Protein AF-A0A3N5JDG4-F1 (afdb_monomer_lite)

Foldseek 3Di:
DDDDDDDPPAAD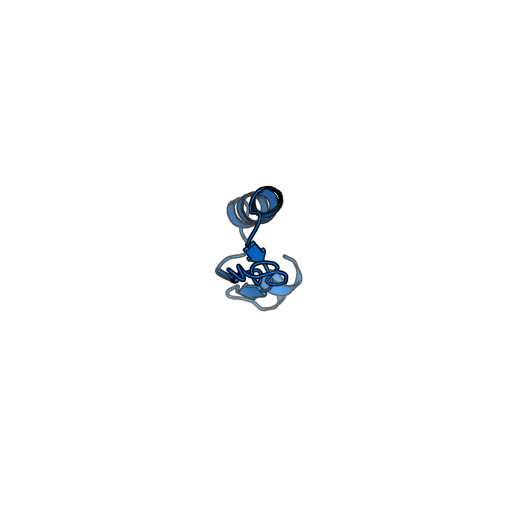EDEEEDLDPVVVVVQVCCVVVSRYHYDAYDYPDVVSRVVD

Radius of gyration: 15.35 Å; chains: 1; bounding box: 41×31×35 Å

pLDDT: mean 89.02, std 16.37, range [42.5, 98.5]

Sequence (52 aa):
MITDMGRNPEKIRWGIISTGRITHRFVQDFAFVPNGVVVAVASRSQEAADAF

Secondary structure (DSSP, 8-state):
----S--PPPPEEEEEE--SHHHHHHHHHGGG-TTEEEEEEE-SSHHHHHT-

Structure (mmCIF, N/CA/C/O backbone):
dat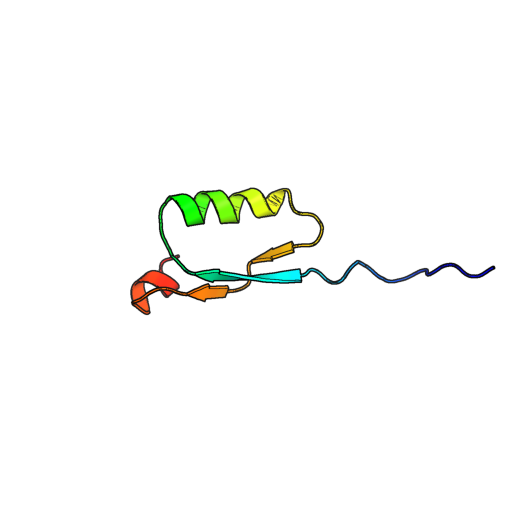a_AF-A0A3N5JDG4-F1
#
_entry.id   AF-A0A3N5JDG4-F1
#
loop_
_atom_site.group_PDB
_atom_site.id
_atom_site.type_symbol
_atom_site.label_atom_id
_atom_site.label_alt_id
_atom_site.label_comp_id
_atom_site.label_asym_id
_atom_site.label_entity_id
_atom_site.label_seq_id
_atom_site.pdbx_PDB_ins_code
_atom_site.Cartn_x
_atom_site.Cartn_y
_atom_site.Cartn_z
_atom_site.occupancy
_atom_site.B_iso_or_equiv
_atom_site.auth_seq_id
_atom_site.auth_comp_id
_atom_site.auth_asym_id
_atom_site.auth_atom_id
_atom_site.pdbx_PDB_model_num
ATOM 1 N N . MET A 1 1 ? 29.427 -21.416 -19.723 1.00 42.50 1 MET A N 1
ATOM 2 C CA . MET A 1 1 ? 29.042 -20.045 -19.331 1.00 42.50 1 MET A CA 1
ATOM 3 C C . MET A 1 1 ? 27.534 -20.055 -19.173 1.00 42.50 1 MET A C 1
ATOM 5 O O . MET A 1 1 ? 26.831 -20.014 -20.170 1.00 42.50 1 MET A O 1
ATOM 9 N N . ILE A 1 2 ? 27.057 -20.299 -17.955 1.00 46.22 2 ILE A N 1
ATOM 10 C CA . ILE A 1 2 ? 25.631 -20.445 -17.650 1.00 46.22 2 ILE A CA 1
ATOM 11 C C . ILE A 1 2 ? 25.298 -19.243 -16.773 1.00 46.22 2 ILE A C 1
ATOM 13 O O . ILE A 1 2 ? 25.778 -19.181 -15.644 1.00 46.22 2 ILE A O 1
ATOM 17 N N . THR A 1 3 ? 24.554 -18.275 -17.297 1.00 52.09 3 THR A N 1
ATOM 18 C CA . THR A 1 3 ? 24.038 -17.162 -16.495 1.00 52.09 3 THR A CA 1
ATOM 19 C C . THR A 1 3 ? 22.523 -17.303 -16.451 1.00 52.09 3 THR A C 1
ATOM 21 O O . THR A 1 3 ? 21.852 -17.098 -17.455 1.00 52.09 3 THR A O 1
ATOM 24 N N . ASP A 1 4 ? 22.052 -17.767 -15.294 1.00 58.09 4 ASP A N 1
ATOM 25 C CA . ASP A 1 4 ? 20.722 -17.602 -14.697 1.00 58.09 4 ASP A CA 1
ATOM 26 C C . ASP A 1 4 ? 19.538 -17.336 -15.655 1.00 58.09 4 ASP A C 1
ATOM 28 O O . ASP A 1 4 ? 19.115 -16.203 -15.871 1.00 58.09 4 ASP A O 1
ATOM 32 N N . MET A 1 5 ? 18.950 -18.412 -16.188 1.00 53.31 5 MET A N 1
ATOM 33 C CA . MET A 1 5 ? 17.548 -18.422 -16.614 1.00 53.31 5 MET A CA 1
ATOM 34 C C . MET A 1 5 ? 16.700 -18.769 -15.381 1.00 53.31 5 MET A C 1
ATOM 36 O O . MET A 1 5 ? 16.641 -19.941 -15.011 1.00 53.31 5 MET A O 1
ATOM 40 N N . GLY A 1 6 ? 16.015 -17.802 -14.760 1.00 52.25 6 GLY A N 1
ATOM 41 C CA . GLY A 1 6 ? 14.834 -18.160 -13.963 1.00 52.25 6 GLY A CA 1
ATOM 42 C C . GLY A 1 6 ? 14.450 -17.326 -12.749 1.00 52.25 6 GLY A C 1
ATOM 43 O O . GLY A 1 6 ? 13.345 -17.541 -12.254 1.00 52.25 6 GLY A O 1
ATOM 44 N N . ARG A 1 7 ? 15.246 -16.372 -12.251 1.00 58.53 7 ARG A N 1
ATOM 45 C CA . ARG A 1 7 ? 14.768 -15.551 -11.126 1.00 58.53 7 ARG A CA 1
ATOM 46 C C . ARG A 1 7 ? 14.022 -14.322 -11.628 1.00 58.53 7 ARG A C 1
ATOM 48 O O . ARG A 1 7 ? 14.604 -13.265 -11.844 1.00 58.53 7 ARG A O 1
ATOM 55 N N . ASN A 1 8 ? 12.697 -14.439 -11.753 1.00 61.03 8 ASN A N 1
ATOM 56 C CA . ASN A 1 8 ? 11.858 -13.258 -11.556 1.00 61.03 8 ASN A CA 1
ATOM 57 C C . ASN A 1 8 ? 12.272 -12.683 -10.187 1.00 61.03 8 ASN A C 1
ATOM 59 O O . ASN A 1 8 ? 12.241 -13.449 -9.217 1.00 61.03 8 ASN A O 1
ATOM 63 N N . PRO A 1 9 ? 12.761 -11.434 -10.080 1.00 63.31 9 PRO A N 1
ATOM 64 C CA . PRO A 1 9 ? 13.182 -10.905 -8.792 1.00 63.31 9 PRO A CA 1
ATOM 65 C C . PRO A 1 9 ? 11.983 -11.002 -7.853 1.00 63.31 9 PRO A C 1
ATOM 67 O O . PRO A 1 9 ? 10.934 -10.420 -8.134 1.00 63.31 9 PRO A O 1
ATOM 70 N N . GLU A 1 10 ? 12.101 -11.809 -6.793 1.00 83.06 10 GLU A N 1
ATOM 71 C CA . GLU A 1 10 ? 11.012 -11.966 -5.833 1.00 83.06 10 GLU A CA 1
ATOM 72 C C . GLU A 1 10 ? 10.577 -10.574 -5.379 1.00 83.06 10 GLU A C 1
ATOM 74 O O . GLU A 1 10 ? 11.398 -9.771 -4.925 1.00 83.06 10 GLU A O 1
ATOM 79 N N . LYS A 1 11 ? 9.292 -10.261 -5.569 1.00 90.00 11 LYS A N 1
ATOM 80 C CA . LYS A 1 11 ? 8.771 -8.949 -5.198 1.00 90.00 11 LYS A CA 1
ATOM 81 C C . LYS A 1 11 ? 8.939 -8.763 -3.695 1.00 90.00 11 LYS A C 1
ATOM 83 O O . LYS A 1 11 ? 8.497 -9.600 -2.905 1.00 90.00 11 LYS A O 1
ATOM 88 N N . ILE A 1 12 ? 9.525 -7.639 -3.303 1.00 94.62 12 ILE A N 1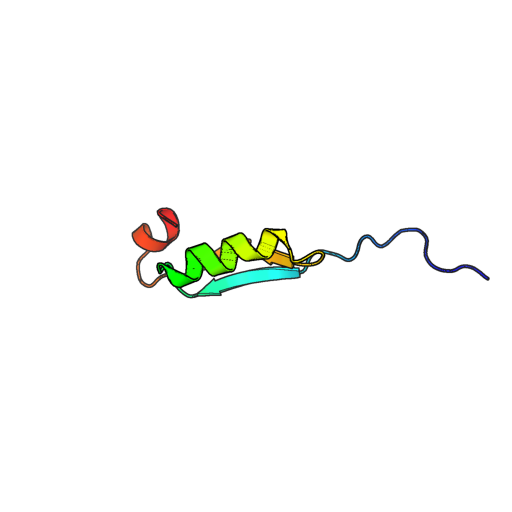
ATOM 89 C CA . ILE A 1 12 ? 9.634 -7.249 -1.902 1.00 94.62 12 ILE A CA 1
ATOM 90 C C . ILE A 1 12 ? 8.224 -6.933 -1.405 1.00 94.62 12 ILE A C 1
ATOM 92 O O . ILE A 1 12 ? 7.517 -6.114 -1.995 1.00 94.62 12 ILE A O 1
ATOM 96 N N . ARG A 1 13 ? 7.815 -7.597 -0.323 1.00 95.75 13 ARG A N 1
ATOM 97 C CA . ARG A 1 13 ? 6.508 -7.422 0.316 1.00 95.75 13 ARG A CA 1
ATOM 98 C C . ARG A 1 13 ? 6.603 -6.344 1.393 1.00 95.75 13 ARG A C 1
ATOM 100 O O . ARG A 1 13 ? 7.313 -6.529 2.376 1.00 95.75 13 ARG A O 1
ATOM 107 N N . TRP A 1 14 ? 5.897 -5.236 1.203 1.00 97.56 14 TRP A N 1
ATOM 108 C CA . TRP A 1 14 ? 5.915 -4.078 2.095 1.00 97.56 14 TRP A CA 1
ATOM 109 C C . TRP A 1 14 ? 4.676 -4.033 2.986 1.00 97.56 14 TRP A C 1
ATOM 111 O O . TR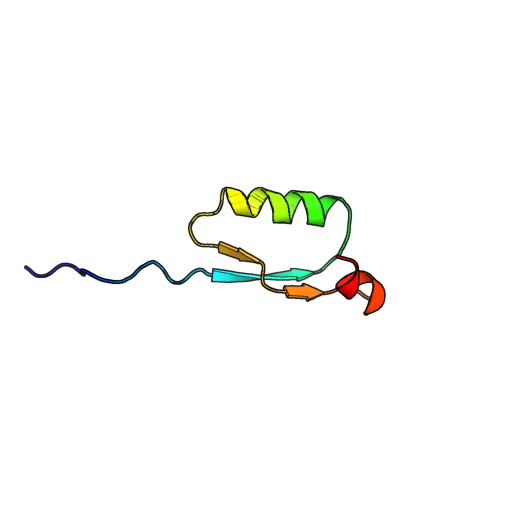P A 1 14 ? 3.556 -4.270 2.527 1.00 97.56 14 TRP A O 1
ATOM 121 N N . GLY A 1 15 ? 4.893 -3.680 4.252 1.00 97.81 15 GLY A N 1
ATOM 122 C CA . GLY A 1 15 ? 3.845 -3.239 5.165 1.00 97.81 15 GLY A CA 1
ATOM 123 C C . GLY A 1 15 ? 3.915 -1.725 5.345 1.00 97.81 15 GLY A C 1
ATOM 124 O O . GLY A 1 15 ? 5.010 -1.180 5.491 1.00 97.81 15 GLY A O 1
ATOM 125 N N . ILE A 1 16 ? 2.766 -1.051 5.340 1.00 97.81 16 ILE A N 1
ATOM 126 C CA . ILE A 1 16 ? 2.678 0.400 5.544 1.00 97.81 16 ILE A CA 1
ATOM 127 C C . ILE A 1 16 ? 2.062 0.702 6.908 1.00 97.81 16 ILE A C 1
ATOM 129 O O . ILE A 1 16 ? 1.041 0.134 7.278 1.00 97.81 16 ILE A O 1
ATOM 133 N N . ILE A 1 17 ? 2.665 1.616 7.665 1.00 97.12 17 ILE A N 1
ATOM 134 C CA . ILE A 1 17 ? 2.122 2.075 8.947 1.00 97.12 17 ILE A CA 1
ATOM 135 C C . ILE A 1 17 ? 1.492 3.447 8.717 1.00 97.12 17 ILE A C 1
ATOM 137 O O . ILE A 1 17 ? 2.208 4.380 8.358 1.00 97.12 17 ILE A O 1
ATOM 141 N N . SER A 1 18 ? 0.177 3.552 8.940 1.00 96.69 18 SER A N 1
ATOM 142 C CA . SER A 1 18 ? -0.755 4.672 8.685 1.00 96.69 18 SER A CA 1
ATOM 143 C C . SER A 1 18 ? -1.779 4.363 7.592 1.00 96.69 18 SER A C 1
ATOM 145 O O . SER A 1 18 ? -1.489 3.649 6.641 1.00 96.69 18 SER A O 1
ATOM 147 N N . THR A 1 19 ? -2.964 4.966 7.715 1.00 97.88 19 THR A N 1
ATOM 148 C CA . THR A 1 19 ? -4.065 4.878 6.740 1.00 97.88 19 THR A CA 1
ATOM 149 C C . THR A 1 19 ? -4.605 6.272 6.389 1.00 97.88 19 THR A C 1
ATOM 151 O O . THR A 1 19 ? -5.800 6.542 6.391 1.00 97.88 19 THR A O 1
ATOM 154 N N . GLY A 1 20 ? -3.688 7.221 6.161 1.00 96.50 20 GLY A N 1
ATOM 155 C CA . GLY A 1 20 ? -4.012 8.619 5.866 1.00 96.50 20 GLY A CA 1
ATOM 156 C C . GLY A 1 20 ? -4.069 8.938 4.369 1.00 96.50 20 GLY A C 1
ATOM 157 O O . GLY A 1 20 ? -3.720 8.129 3.512 1.00 96.50 20 GLY A O 1
ATOM 158 N N . ARG A 1 21 ? -4.426 10.186 4.028 1.00 96.81 21 ARG A N 1
ATOM 159 C CA . ARG A 1 21 ? -4.506 10.647 2.623 1.00 96.81 21 ARG A CA 1
ATOM 160 C C . ARG A 1 21 ? -3.195 10.492 1.847 1.00 96.81 21 ARG A C 1
ATOM 162 O O . ARG A 1 21 ? -3.230 10.192 0.659 1.00 96.81 21 ARG A O 1
ATOM 169 N N . ILE A 1 22 ? -2.055 10.725 2.500 1.00 97.12 22 ILE A N 1
ATOM 170 C CA . ILE A 1 22 ? -0.734 10.569 1.872 1.00 97.12 22 ILE A CA 1
ATOM 171 C C . ILE A 1 22 ? -0.467 9.092 1.578 1.00 97.12 22 ILE A C 1
ATOM 173 O O . ILE A 1 22 ? 0.004 8.768 0.493 1.00 97.12 22 ILE A O 1
ATOM 177 N N . THR A 1 23 ? -0.839 8.205 2.499 1.00 97.81 23 THR A N 1
ATOM 178 C CA . THR A 1 23 ? -0.677 6.757 2.365 1.00 97.81 23 THR A CA 1
ATOM 179 C C . THR A 1 23 ? -1.371 6.225 1.111 1.00 97.81 23 THR A C 1
ATOM 181 O O . THR A 1 23 ? -0.766 5.455 0.375 1.00 97.81 23 THR A O 1
ATOM 184 N N . HIS A 1 24 ? -2.586 6.689 0.799 1.00 97.62 24 HIS A N 1
ATOM 185 C CA . HIS A 1 24 ? -3.277 6.278 -0.431 1.00 97.62 24 H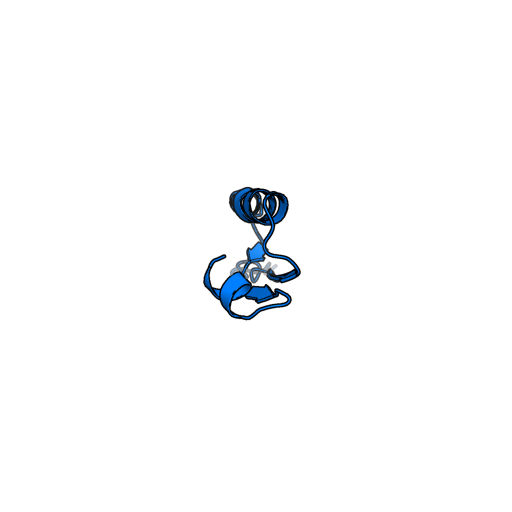IS A CA 1
ATOM 186 C C . HIS A 1 24 ? -2.493 6.635 -1.698 1.00 97.62 24 HIS A C 1
ATOM 188 O O . HIS A 1 24 ? -2.362 5.801 -2.588 1.00 97.62 24 HIS A O 1
ATOM 194 N N . ARG A 1 25 ? -1.937 7.850 -1.775 1.00 97.88 25 ARG A N 1
ATOM 195 C CA . ARG A 1 25 ? -1.108 8.260 -2.921 1.00 97.88 25 ARG A CA 1
ATOM 196 C C . ARG A 1 25 ? 0.189 7.458 -2.987 1.00 97.88 25 ARG A C 1
ATOM 198 O O . ARG A 1 25 ? 0.548 6.963 -4.043 1.00 97.88 25 ARG A O 1
ATOM 205 N N . PHE A 1 26 ? 0.838 7.259 -1.843 1.00 96.88 26 PHE A N 1
ATOM 206 C CA . PHE A 1 26 ? 2.063 6.469 -1.754 1.00 96.88 26 PHE A CA 1
ATOM 207 C C . PHE A 1 26 ? 1.864 5.024 -2.238 1.00 96.88 26 PHE A C 1
ATOM 209 O O . PHE A 1 26 ? 2.688 4.500 -2.979 1.00 96.88 26 PHE A O 1
ATOM 216 N N . VAL A 1 27 ? 0.755 4.379 -1.859 1.00 97.50 27 VAL A N 1
ATOM 217 C CA . VAL A 1 27 ? 0.425 3.025 -2.331 1.00 97.50 27 VAL A CA 1
ATOM 218 C C . VAL A 1 27 ? 0.077 3.022 -3.823 1.00 97.50 27 VAL A C 1
ATOM 220 O O . VAL A 1 27 ? 0.439 2.078 -4.517 1.00 97.50 27 VAL A O 1
ATOM 223 N N . GLN A 1 28 ? -0.563 4.069 -4.356 1.00 97.31 28 GLN A N 1
ATOM 224 C CA . GLN A 1 28 ? -0.797 4.193 -5.804 1.00 97.31 28 GLN A CA 1
ATOM 225 C C . GLN A 1 28 ? 0.515 4.245 -6.600 1.00 97.31 28 GLN A C 1
ATOM 227 O O . GLN A 1 28 ? 0.609 3.625 -7.660 1.00 97.31 28 GLN A O 1
ATOM 232 N N . ASP A 1 29 ? 1.551 4.893 -6.064 1.00 97.31 29 ASP A N 1
ATOM 233 C CA . ASP A 1 29 ? 2.862 4.977 -6.714 1.00 97.31 29 ASP A CA 1
ATOM 234 C C . ASP A 1 29 ? 3.572 3.611 -6.823 1.00 97.31 29 ASP A C 1
ATOM 236 O O . ASP A 1 29 ? 4.457 3.448 -7.668 1.00 97.31 29 ASP A O 1
ATOM 240 N N . PHE A 1 30 ? 3.151 2.580 -6.068 1.00 96.25 30 PHE A N 1
ATOM 241 C CA . PHE A 1 30 ? 3.664 1.211 -6.245 1.00 96.25 30 PHE A CA 1
ATOM 242 C C . PHE A 1 30 ? 3.354 0.622 -7.626 1.00 96.25 30 PHE A C 1
ATOM 244 O O . PHE A 1 30 ? 4.016 -0.333 -8.029 1.00 96.25 30 PHE A O 1
ATOM 251 N N . ALA A 1 31 ? 2.431 1.212 -8.395 1.00 95.06 31 ALA A N 1
ATOM 252 C CA . ALA A 1 31 ? 2.248 0.879 -9.807 1.00 95.06 31 ALA A CA 1
ATOM 253 C C . ALA A 1 31 ? 3.531 1.080 -10.643 1.00 95.06 31 ALA A C 1
ATOM 255 O O . ALA A 1 31 ? 3.711 0.410 -11.659 1.00 95.06 31 ALA A O 1
ATOM 256 N N . PHE A 1 32 ? 4.434 1.964 -10.206 1.00 96.19 32 PHE A N 1
ATOM 257 C CA . PHE A 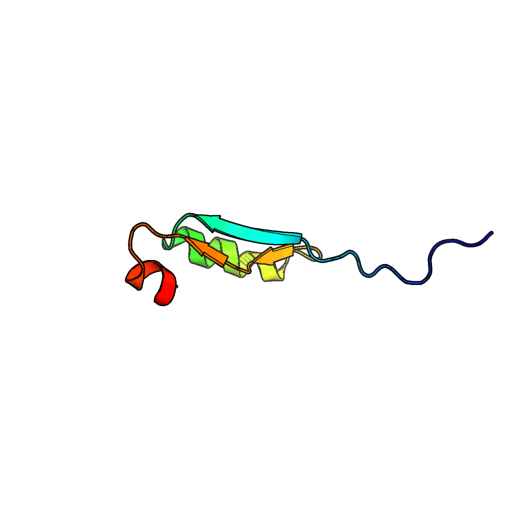1 32 ? 5.706 2.259 -10.872 1.00 96.19 32 PHE A CA 1
ATOM 258 C C . PHE A 1 32 ? 6.907 1.538 -10.244 1.00 96.19 32 PHE A C 1
ATOM 260 O O . PHE A 1 32 ? 8.028 1.690 -10.728 1.00 96.19 32 PHE A O 1
ATOM 267 N N . VAL A 1 33 ? 6.703 0.756 -9.177 1.00 94.00 33 VAL A N 1
ATOM 268 C CA . VAL A 1 33 ? 7.773 0.038 -8.470 1.00 94.00 33 VAL A CA 1
ATOM 269 C C . VAL A 1 33 ? 7.853 -1.402 -9.002 1.00 94.00 33 VAL A C 1
ATOM 271 O O . VAL A 1 33 ? 7.034 -2.244 -8.632 1.00 94.00 33 VAL A O 1
ATOM 274 N N . PRO A 1 34 ? 8.840 -1.748 -9.852 1.00 90.69 34 PRO A N 1
ATOM 275 C CA . PRO A 1 34 ? 8.852 -3.030 -10.568 1.00 90.69 34 PRO A CA 1
ATOM 276 C C . PRO A 1 34 ? 9.068 -4.251 -9.657 1.00 90.69 34 PRO A C 1
ATOM 278 O O . PRO A 1 34 ? 8.637 -5.356 -9.982 1.00 90.69 34 PRO A O 1
ATOM 281 N N . ASN A 1 35 ? 9.717 -4.064 -8.507 1.00 92.12 35 ASN A N 1
ATOM 282 C CA . ASN A 1 35 ? 10.122 -5.120 -7.577 1.00 92.12 35 ASN A CA 1
ATOM 283 C C . ASN A 1 35 ? 9.474 -4.996 -6.185 1.00 92.12 35 ASN A C 1
ATOM 285 O O . ASN A 1 35 ? 9.972 -5.590 -5.228 1.00 92.12 35 ASN A O 1
ATOM 289 N N . GLY A 1 36 ? 8.384 -4.236 -6.054 1.00 94.31 36 GLY A N 1
ATOM 290 C CA . GLY A 1 36 ? 7.708 -3.982 -4.781 1.00 94.31 36 GLY A CA 1
ATOM 291 C C . GLY A 1 36 ? 6.213 -4.265 -4.855 1.00 94.31 36 GLY A C 1
ATOM 292 O O . GLY A 1 36 ? 5.567 -4.022 -5.870 1.00 94.31 36 GLY A O 1
ATOM 293 N N . VAL A 1 37 ? 5.651 -4.788 -3.770 1.00 95.88 37 VAL A N 1
ATOM 294 C CA . VAL A 1 37 ? 4.204 -4.933 -3.593 1.00 95.88 37 VAL A CA 1
ATOM 295 C C . VAL A 1 37 ? 3.836 -4.609 -2.151 1.00 95.88 37 VAL A C 1
ATOM 297 O O . VAL A 1 37 ? 4.469 -5.106 -1.221 1.00 95.88 37 VAL A O 1
ATOM 300 N N . VAL A 1 38 ? 2.814 -3.777 -1.960 1.00 97.25 38 VAL A N 1
ATOM 301 C CA . VAL A 1 38 ? 2.224 -3.535 -0.638 1.00 97.25 38 VAL A CA 1
ATOM 302 C C . VAL A 1 38 ? 1.264 -4.675 -0.330 1.00 97.25 38 VAL A C 1
ATOM 304 O O . VAL A 1 38 ? 0.387 -4.975 -1.134 1.00 97.25 38 VAL A O 1
ATOM 307 N N . VAL A 1 39 ? 1.455 -5.334 0.812 1.00 97.44 39 VAL A N 1
ATOM 308 C CA . VAL A 1 39 ? 0.665 -6.517 1.208 1.00 97.44 39 VAL A CA 1
ATOM 309 C C . VAL A 1 39 ? -0.043 -6.354 2.546 1.00 97.44 39 VAL A C 1
ATOM 311 O O . VAL A 1 39 ? -0.842 -7.206 2.915 1.00 97.44 39 VAL A O 1
ATOM 314 N N . ALA A 1 40 ? 0.281 -5.302 3.294 1.00 97.88 40 ALA A N 1
ATOM 315 C CA . ALA A 1 40 ? -0.277 -5.068 4.614 1.00 97.88 40 ALA A CA 1
ATOM 316 C C . ALA A 1 40 ? -0.310 -3.576 4.940 1.00 97.88 40 ALA A C 1
ATOM 318 O O . ALA A 1 40 ? 0.569 -2.815 4.519 1.00 97.88 40 ALA A O 1
ATOM 319 N N . VAL A 1 41 ? -1.278 -3.195 5.768 1.00 98.06 41 VAL A N 1
ATOM 320 C CA . VAL A 1 41 ? -1.331 -1.891 6.423 1.00 98.06 41 VAL A CA 1
ATOM 321 C C . VAL A 1 41 ? -1.582 -2.040 7.915 1.00 98.06 41 VAL A C 1
ATOM 323 O O . VAL A 1 41 ? -2.195 -3.006 8.360 1.00 98.06 41 VAL A O 1
ATOM 326 N N . ALA A 1 42 ? -1.095 -1.077 8.689 1.00 97.88 42 ALA A N 1
ATOM 327 C CA . ALA A 1 42 ? -1.343 -0.973 10.117 1.00 97.88 42 ALA A CA 1
ATOM 328 C C . ALA A 1 42 ? -1.919 0.404 10.454 1.00 97.88 42 ALA A C 1
ATOM 330 O O . ALA A 1 42 ? -1.444 1.436 9.971 1.00 97.88 42 ALA A O 1
ATOM 331 N N . SER A 1 43 ? -2.911 0.418 11.339 1.00 98.19 43 SER A N 1
ATOM 332 C CA . SER A 1 43 ? -3.497 1.629 11.908 1.00 98.19 43 SER A CA 1
ATOM 333 C C . SER A 1 43 ? -3.688 1.470 13.415 1.00 98.19 43 SER A C 1
ATOM 335 O O . SER A 1 43 ? -3.524 0.384 13.967 1.00 98.19 43 SER A O 1
ATOM 337 N N . ARG A 1 44 ? -4.007 2.572 14.102 1.00 97.06 44 ARG A N 1
ATOM 338 C CA . ARG A 1 44 ? -4.273 2.562 15.553 1.00 97.06 44 ARG A CA 1
ATOM 339 C C . ARG A 1 44 ? -5.629 1.947 15.903 1.00 97.06 44 ARG A C 1
ATOM 341 O O . ARG A 1 44 ? -5.852 1.643 17.068 1.00 97.06 44 ARG A O 1
ATOM 348 N N . SER A 1 45 ? -6.520 1.804 14.927 1.00 97.94 45 SER A N 1
ATOM 349 C CA . SER A 1 45 ? -7.781 1.085 15.075 1.00 97.94 45 SER A CA 1
ATOM 350 C C . SER A 1 45 ? -7.924 0.079 13.937 1.00 97.94 45 SER A C 1
ATOM 352 O O . SER A 1 45 ? -7.453 0.334 12.824 1.00 97.94 45 SER A O 1
ATOM 354 N N . GLN A 1 46 ? -8.542 -1.065 14.225 1.00 98.00 46 GLN A N 1
ATOM 355 C CA . GLN A 1 46 ? -8.737 -2.122 13.235 1.00 98.00 46 GLN A CA 1
ATOM 356 C C . GLN A 1 46 ? -9.663 -1.640 12.115 1.00 98.00 46 GLN A C 1
ATOM 358 O O . GLN A 1 46 ? -9.364 -1.838 10.947 1.00 98.00 46 GLN A O 1
ATOM 363 N N . GLU A 1 47 ? -10.706 -0.882 12.457 1.00 98.50 47 GLU A N 1
ATOM 364 C CA . GLU A 1 47 ? -11.680 -0.348 11.500 1.00 98.50 47 GLU A CA 1
ATOM 365 C C . GLU A 1 47 ? -11.009 0.552 10.457 1.00 98.50 47 GLU A C 1
ATOM 367 O O . GLU A 1 47 ? -11.362 0.526 9.282 1.00 98.50 47 GLU A O 1
ATOM 372 N N . ALA A 1 48 ? -10.011 1.340 10.872 1.00 98.12 48 ALA A N 1
ATOM 373 C CA . ALA A 1 48 ? -9.264 2.208 9.971 1.00 98.12 48 ALA A CA 1
ATOM 374 C C . ALA A 1 48 ? -8.233 1.453 9.121 1.00 98.12 48 ALA A C 1
ATOM 376 O O . ALA A 1 48 ? -7.784 2.008 8.121 1.00 98.12 48 ALA A O 1
ATOM 377 N N . ALA A 1 49 ? -7.813 0.253 9.535 1.00 98.00 49 ALA A N 1
ATOM 378 C CA . ALA A 1 49 ? -6.995 -0.643 8.722 1.00 98.00 49 ALA A CA 1
ATOM 379 C C . ALA A 1 49 ? -7.859 -1.412 7.712 1.00 98.00 49 ALA A C 1
ATOM 381 O O . ALA A 1 49 ? -7.464 -1.533 6.561 1.00 98.00 49 ALA A O 1
ATOM 382 N N . ASP A 1 50 ? -9.050 -1.853 8.121 1.00 98.00 50 ASP A N 1
ATOM 383 C CA . ASP A 1 50 ? -10.002 -2.571 7.266 1.00 98.00 50 ASP A CA 1
ATOM 384 C C . ASP A 1 50 ? -10.616 -1.670 6.183 1.00 98.00 50 ASP A C 1
ATOM 386 O O . ASP A 1 50 ? -10.944 -2.138 5.095 1.00 98.00 50 ASP A O 1
ATOM 390 N N . ALA A 1 51 ? -10.787 -0.376 6.471 1.00 97.38 51 ALA A N 1
ATOM 391 C CA . ALA A 1 51 ? -11.320 0.606 5.525 1.00 97.38 51 ALA A CA 1
ATOM 392 C C . ALA A 1 51 ? -10.287 1.150 4.515 1.00 97.38 51 ALA A C 1
ATOM 394 O O . ALA A 1 51 ? -10.666 1.946 3.652 1.00 97.38 51 ALA A O 1
ATOM 395 N N . PHE A 1 52 ? -9.005 0.799 4.658 1.00 96.31 52 PHE A N 1
ATOM 396 C CA . PHE A 1 52 ? -7.913 1.293 3.814 1.00 96.31 52 PHE A CA 1
ATOM 397 C C . PHE A 1 52 ? -7.722 0.445 2.555 1.00 96.31 52 PHE A C 1
ATOM 399 O O . PHE A 1 52 ? -7.580 1.064 1.472 1.00 96.31 52 PHE A O 1
#